Protein AF-A0A918DGF6-F1 (afdb_monomer)

Radius of gyration: 23.96 Å; Cα contacts (8 Å, |Δi|>4): 129; chains: 1; bounding box: 65×30×69 Å

InterPro domains:
  IPR034768 WhiB-like iron-sulfur binding domain [PF02467] (13-61)
  IPR034768 WhiB-like iron-sulfur binding domain [PS51674] (18-77)

pLDDT: mean 74.13, std 15.24, range [33.62, 94.69]

Structure (mmCIF, N/CA/C/O backbone):
data_AF-A0A918DGF6-F1
#
_entry.id   AF-A0A918DGF6-F1
#
loop_
_atom_site.group_PDB
_atom_site.id
_atom_site.type_symbol
_atom_site.label_atom_id
_atom_site.label_alt_id
_atom_site.label_comp_id
_atom_site.label_asym_id
_atom_site.label_entity_id
_atom_site.label_seq_id
_atom_site.pdbx_PDB_ins_code
_atom_site.Cartn_x
_atom_site.Cartn_y
_atom_site.Cartn_z
_atom_site.occupancy
_atom_site.B_iso_or_equiv
_atom_site.auth_seq_id
_atom_site.auth_comp_id
_atom_site.auth_asym_id
_atom_site.auth_atom_id
_atom_site.pdbx_PDB_model_num
ATOM 1 N N . MET A 1 1 ? 36.263 9.862 12.586 1.00 44.34 1 MET A N 1
ATOM 2 C CA . MET A 1 1 ? 34.908 9.299 12.751 1.00 44.34 1 MET A CA 1
ATOM 3 C C . MET A 1 1 ? 33.945 10.077 11.873 1.00 44.34 1 MET A C 1
ATOM 5 O O . MET A 1 1 ? 33.490 11.134 12.285 1.00 44.34 1 MET A O 1
ATOM 9 N N . THR A 1 2 ? 33.643 9.578 10.677 1.00 34.16 2 THR A N 1
ATOM 10 C CA . THR A 1 2 ? 32.574 10.153 9.850 1.00 34.16 2 THR A CA 1
ATOM 11 C C . THR A 1 2 ? 31.722 8.993 9.370 1.00 34.16 2 THR A C 1
ATOM 13 O O . THR A 1 2 ? 32.190 8.154 8.605 1.00 34.16 2 THR A O 1
ATOM 16 N N . LEU A 1 3 ? 30.507 8.895 9.915 1.00 41.38 3 LEU A N 1
ATOM 17 C CA . LEU A 1 3 ? 29.506 7.918 9.507 1.00 41.38 3 LEU A CA 1
ATOM 18 C C . LEU A 1 3 ? 29.216 8.097 8.010 1.00 41.38 3 LEU A C 1
ATOM 20 O O . LEU A 1 3 ? 28.462 8.988 7.623 1.00 41.38 3 LEU A O 1
ATOM 24 N N . LEU A 1 4 ? 29.772 7.222 7.173 1.00 35.53 4 LEU A N 1
ATOM 25 C CA . LEU A 1 4 ? 29.217 6.944 5.854 1.00 35.53 4 LEU A CA 1
ATOM 26 C C . LEU A 1 4 ? 27.937 6.143 6.077 1.00 35.53 4 LEU A C 1
ATOM 28 O O . LEU A 1 4 ? 27.938 4.919 6.188 1.00 35.53 4 LEU A O 1
ATOM 32 N N . VAL A 1 5 ? 26.844 6.885 6.238 1.00 33.62 5 VAL A N 1
ATOM 33 C CA . VAL A 1 5 ? 25.485 6.356 6.260 1.00 33.62 5 VAL A CA 1
ATOM 34 C C . VAL A 1 5 ? 25.310 5.502 5.009 1.00 33.62 5 VAL A C 1
ATOM 36 O O . VAL A 1 5 ? 25.452 5.993 3.891 1.00 33.62 5 VAL A O 1
ATOM 39 N N . ALA A 1 6 ? 25.036 4.216 5.220 1.00 37.22 6 ALA A N 1
ATOM 40 C CA . ALA A 1 6 ? 24.770 3.227 4.191 1.00 37.22 6 ALA A CA 1
ATOM 41 C C . ALA A 1 6 ? 23.503 3.597 3.402 1.00 37.22 6 ALA A C 1
ATOM 43 O O . ALA A 1 6 ? 22.416 3.070 3.637 1.00 37.22 6 ALA A O 1
ATOM 44 N N . ILE A 1 7 ? 23.633 4.520 2.454 1.00 48.25 7 ILE A N 1
ATOM 45 C CA . ILE A 1 7 ? 22.713 4.626 1.329 1.00 48.25 7 ILE A CA 1
ATOM 46 C C . ILE A 1 7 ? 23.083 3.428 0.458 1.00 48.25 7 ILE A C 1
ATOM 48 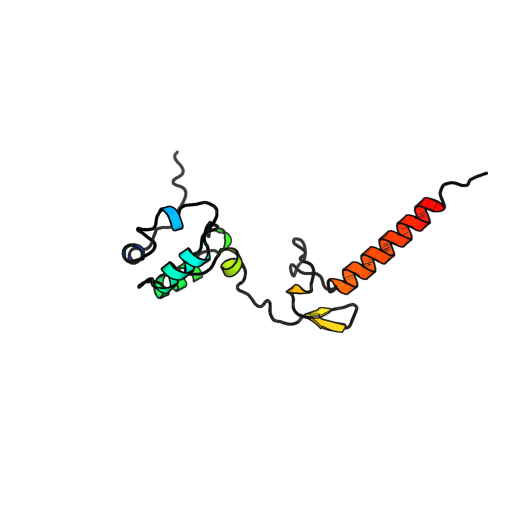O O . ILE A 1 7 ? 24.147 3.418 -0.156 1.00 48.25 7 ILE A O 1
ATOM 52 N N . GLY A 1 8 ? 22.281 2.362 0.540 1.00 55.50 8 GLY A N 1
ATOM 53 C CA . GLY A 1 8 ? 22.571 1.069 -0.079 1.00 55.50 8 GLY A CA 1
ATOM 54 C C . GLY A 1 8 ? 23.102 1.213 -1.503 1.00 55.50 8 GLY A C 1
ATOM 55 O O . GLY A 1 8 ? 22.597 2.021 -2.282 1.00 55.50 8 GLY A O 1
ATOM 56 N N . THR A 1 9 ? 24.141 0.442 -1.818 1.00 63.59 9 THR A N 1
ATOM 57 C CA . THR A 1 9 ? 24.857 0.499 -3.093 1.00 63.59 9 THR A CA 1
ATOM 58 C C . THR A 1 9 ? 23.869 0.456 -4.250 1.00 63.59 9 THR A C 1
ATOM 60 O O . THR A 1 9 ? 23.141 -0.528 -4.416 1.00 63.59 9 THR A O 1
ATOM 63 N N . VAL A 1 10 ? 23.818 1.537 -5.027 1.00 69.25 10 VAL A N 1
ATOM 64 C CA . VAL A 1 10 ? 23.010 1.596 -6.243 1.00 69.25 10 VAL A CA 1
ATOM 65 C C . VAL A 1 10 ? 23.556 0.532 -7.203 1.00 69.25 10 VAL A C 1
ATOM 67 O O . VAL A 1 10 ? 24.740 0.585 -7.542 1.00 69.25 10 VAL A O 1
ATOM 70 N N . PRO A 1 11 ? 22.753 -0.461 -7.618 1.00 77.88 11 PRO A N 1
ATOM 71 C CA . PRO A 1 11 ? 23.250 -1.522 -8.484 1.00 77.88 11 PRO A CA 1
ATOM 72 C C . PRO A 1 11 ? 23.721 -0.985 -9.840 1.00 77.88 11 PRO A C 1
ATOM 74 O O . PRO A 1 11 ? 23.163 -0.015 -10.350 1.00 77.88 11 PRO A O 1
ATOM 77 N N . ALA A 1 12 ? 24.690 -1.652 -10.475 1.00 82.25 12 ALA A N 1
ATOM 78 C CA . ALA A 1 12 ? 25.252 -1.206 -11.757 1.00 82.25 12 ALA A CA 1
ATOM 79 C C . ALA A 1 12 ? 24.192 -1.028 -12.866 1.00 82.25 12 ALA A C 1
ATOM 81 O O . ALA A 1 12 ? 24.284 -0.089 -13.651 1.00 82.25 12 ALA A O 1
ATOM 82 N N . TRP A 1 13 ? 23.145 -1.866 -12.876 1.00 84.75 13 TRP A N 1
ATOM 83 C CA . TRP A 1 13 ? 22.030 -1.786 -13.834 1.00 84.75 13 TRP A CA 1
ATOM 84 C C . TRP A 1 13 ? 21.171 -0.523 -13.684 1.00 84.75 13 TRP A C 1
ATOM 86 O O . TRP A 1 13 ? 20.376 -0.212 -14.566 1.00 84.75 13 TRP A O 1
ATOM 96 N N . HIS A 1 14 ? 21.292 0.208 -12.574 1.00 82.50 14 HIS A N 1
ATOM 97 C CA . HIS A 1 14 ? 20.516 1.423 -12.334 1.00 82.50 14 HIS A CA 1
ATOM 98 C C . HIS A 1 14 ? 20.940 2.584 -13.250 1.00 82.50 14 HIS A C 1
ATOM 100 O O . HIS A 1 14 ? 20.197 3.551 -13.382 1.00 82.50 14 HIS A O 1
ATOM 106 N N . ARG A 1 15 ? 22.111 2.508 -13.899 1.00 81.25 15 ARG A N 1
ATOM 107 C CA . ARG A 1 15 ? 22.538 3.511 -14.892 1.00 81.25 15 ARG A CA 1
ATOM 108 C C . ARG A 1 15 ? 21.612 3.555 -16.110 1.00 81.25 15 ARG A C 1
ATOM 110 O O . ARG A 1 15 ? 21.416 4.621 -16.669 1.00 81.25 15 ARG A O 1
ATOM 117 N N . ASP A 1 16 ? 20.981 2.430 -16.440 1.00 84.31 16 ASP A N 1
ATOM 118 C CA . ASP A 1 16 ? 20.040 2.313 -17.560 1.00 84.31 16 ASP A CA 1
ATOM 119 C C . ASP A 1 16 ? 18.590 2.632 -17.138 1.00 84.31 16 ASP A C 1
ATOM 121 O O . ASP A 1 16 ? 17.629 2.365 -17.865 1.00 84.31 16 ASP A O 1
ATOM 125 N N . ALA A 1 17 ? 18.387 3.143 -15.919 1.00 85.31 17 ALA A N 1
ATOM 126 C CA . ALA A 1 17 ? 17.064 3.460 -15.407 1.00 85.31 17 ALA A CA 1
ATOM 12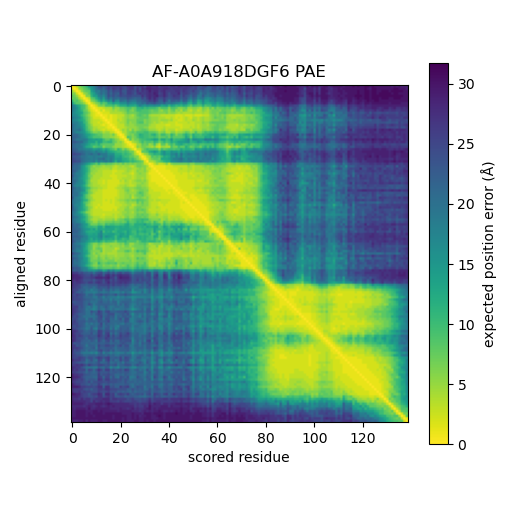7 C C . ALA A 1 17 ? 16.585 4.824 -15.908 1.00 85.31 17 ALA A C 1
ATOM 129 O O . ALA A 1 17 ? 17.177 5.854 -15.603 1.00 85.31 17 ALA A O 1
ATOM 130 N N . ALA A 1 18 ? 15.415 4.843 -16.553 1.00 84.44 18 ALA A N 1
ATOM 131 C CA . ALA A 1 18 ? 14.777 6.065 -17.054 1.00 84.44 18 ALA A CA 1
ATOM 132 C C . ALA A 1 18 ? 14.474 7.114 -15.961 1.00 84.44 18 ALA A C 1
ATOM 134 O O . ALA A 1 18 ? 14.216 8.274 -16.260 1.00 84.44 18 ALA A O 1
ATOM 135 N N . CYS A 1 19 ? 14.480 6.722 -14.682 1.00 79.25 19 CYS A N 1
ATOM 136 C CA . CYS A 1 19 ? 14.301 7.640 -13.559 1.00 79.25 19 CYS A CA 1
ATOM 137 C C . CYS A 1 19 ? 15.586 8.377 -13.141 1.00 79.25 19 CYS A C 1
ATOM 139 O O . CYS A 1 19 ? 15.481 9.321 -12.361 1.00 79.25 19 CYS A O 1
ATOM 141 N N . GLY A 1 20 ? 16.766 7.961 -13.622 1.00 73.94 20 GLY A N 1
ATOM 142 C CA . GLY A 1 20 ? 18.064 8.530 -13.238 1.00 73.94 20 GLY A CA 1
ATOM 143 C C . GLY A 1 20 ? 18.204 10.016 -13.577 1.00 73.94 20 GLY A C 1
ATOM 144 O O . GLY A 1 20 ? 18.648 10.791 -12.734 1.00 73.94 20 GLY A O 1
ATOM 145 N N . ASP A 1 21 ? 17.720 10.424 -14.752 1.00 68.81 21 ASP A N 1
ATOM 146 C CA . ASP A 1 21 ? 17.825 11.810 -15.238 1.00 68.81 21 ASP A CA 1
ATOM 147 C C . ASP A 1 21 ? 16.666 12.707 -14.770 1.00 68.81 21 ASP A C 1
ATOM 149 O O . ASP A 1 21 ? 16.702 13.934 -14.874 1.00 68.81 21 ASP A O 1
ATOM 153 N N . LEU A 1 22 ? 15.620 12.113 -14.187 1.00 68.44 22 LEU A N 1
ATOM 154 C CA . LEU A 1 22 ? 14.381 12.799 -13.809 1.00 68.44 22 LEU A CA 1
ATOM 155 C C . LEU A 1 22 ? 14.418 13.315 -12.366 1.00 68.44 22 LEU A C 1
ATOM 157 O O . LEU A 1 22 ? 13.434 13.225 -11.624 1.00 68.44 22 LEU A O 1
ATOM 161 N N . GLY A 1 23 ? 15.555 13.903 -11.979 1.00 63.44 23 GLY A N 1
ATOM 162 C CA . GLY A 1 23 ? 15.887 14.2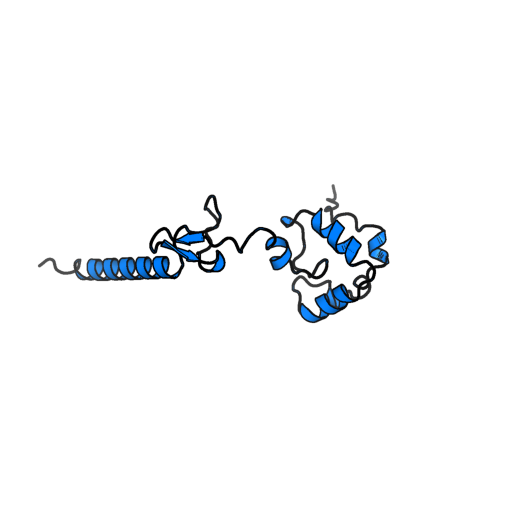85 -10.604 1.00 63.44 23 GLY A CA 1
ATOM 163 C C . GLY A 1 23 ? 14.768 15.026 -9.863 1.00 63.44 23 GLY A C 1
ATOM 164 O O . GLY A 1 23 ? 14.450 14.682 -8.733 1.00 63.44 23 GLY A O 1
ATOM 165 N N . LYS A 1 24 ? 14.068 15.979 -10.489 1.00 61.59 24 LYS A N 1
ATOM 166 C CA . LYS A 1 24 ? 12.978 16.721 -9.816 1.00 61.59 24 LYS A CA 1
ATOM 167 C C . LYS A 1 24 ? 11.741 15.865 -9.502 1.00 61.59 24 LYS A C 1
ATOM 169 O O . LYS A 1 24 ? 11.062 16.148 -8.516 1.00 61.59 24 LYS A O 1
ATOM 174 N N . LEU A 1 25 ? 11.460 14.834 -10.304 1.00 66.81 25 LEU A N 1
ATOM 175 C CA . LEU A 1 25 ? 10.314 13.938 -10.119 1.00 66.81 25 LEU A CA 1
ATOM 176 C C . LEU A 1 25 ? 10.575 12.880 -9.045 1.00 66.81 25 LEU A C 1
ATOM 178 O O . LEU A 1 25 ? 9.628 12.478 -8.380 1.00 66.81 25 LEU A O 1
ATOM 182 N N . PHE A 1 26 ? 11.827 12.464 -8.830 1.00 69.44 26 PHE A N 1
ATOM 183 C CA . PHE A 1 26 ? 12.179 11.393 -7.885 1.00 69.44 26 PHE A CA 1
ATOM 184 C C . PHE A 1 26 ? 13.036 11.843 -6.679 1.00 69.44 26 PHE A C 1
ATOM 186 O O . PHE A 1 26 ? 13.320 11.013 -5.826 1.00 69.44 26 PHE A O 1
ATOM 193 N N . ALA A 1 27 ? 13.424 13.122 -6.537 1.00 59.53 27 ALA A N 1
ATOM 194 C CA . ALA A 1 27 ? 14.320 13.589 -5.456 1.00 59.53 27 ALA A CA 1
ATOM 195 C C . ALA A 1 27 ? 13.650 14.300 -4.258 1.00 59.53 27 ALA A C 1
ATOM 197 O O . ALA A 1 27 ? 14.355 14.815 -3.388 1.00 59.53 27 ALA A O 1
ATOM 198 N N . ARG A 1 28 ? 12.313 14.374 -4.163 1.00 56.00 28 ARG A N 1
ATOM 199 C CA . ARG A 1 28 ? 11.632 15.048 -3.032 1.00 56.00 28 ARG A CA 1
ATOM 200 C C . ARG A 1 28 ? 11.103 14.068 -1.983 1.00 56.00 28 ARG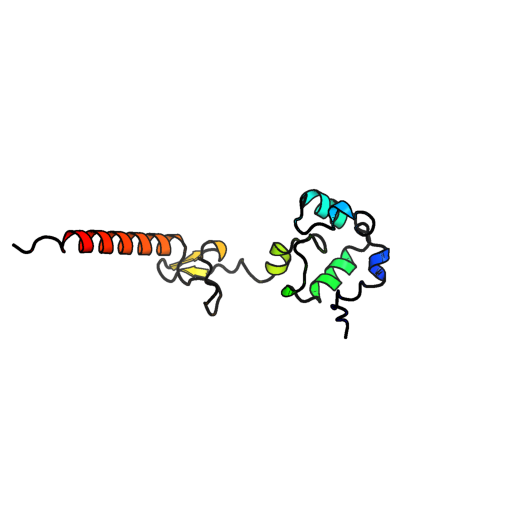 A C 1
ATOM 202 O O . ARG A 1 28 ? 10.582 13.014 -2.312 1.00 56.00 28 ARG A O 1
ATOM 209 N N . LYS A 1 29 ? 11.144 14.476 -0.705 1.00 51.19 29 LYS A N 1
ATOM 210 C CA . LYS A 1 29 ? 10.568 13.753 0.454 1.00 51.19 29 LYS A CA 1
ATOM 211 C C . LYS A 1 29 ? 9.051 13.482 0.361 1.00 51.19 29 LYS A C 1
ATOM 213 O O . LYS A 1 29 ? 8.534 12.753 1.195 1.00 51.19 29 LYS A O 1
ATOM 218 N N . ALA A 1 30 ? 8.351 14.052 -0.622 1.00 52.94 30 ALA A N 1
ATOM 219 C CA . ALA A 1 30 ? 6.948 13.779 -0.915 1.00 52.94 30 ALA A CA 1
ATOM 220 C C . ALA A 1 30 ? 6.772 13.576 -2.433 1.00 52.94 30 ALA A C 1
ATOM 222 O O . ALA A 1 30 ? 7.289 14.390 -3.209 1.00 52.94 30 ALA A O 1
ATOM 223 N N . PRO A 1 31 ? 6.069 12.520 -2.882 1.00 59.25 31 PRO A N 1
ATOM 224 C CA . PRO A 1 31 ? 5.750 12.346 -4.289 1.00 59.25 31 PRO A CA 1
ATOM 225 C C . PRO A 1 31 ? 4.672 13.364 -4.677 1.00 59.25 31 PRO A C 1
ATOM 227 O O . PRO A 1 31 ? 3.492 13.169 -4.406 1.00 59.25 31 PRO A O 1
ATOM 230 N N . ASN A 1 32 ? 5.086 14.478 -5.284 1.00 60.28 32 ASN A N 1
ATOM 231 C CA . ASN A 1 32 ? 4.163 15.530 -5.724 1.00 60.28 32 ASN A CA 1
ATOM 232 C C . ASN A 1 32 ? 3.268 15.077 -6.893 1.00 60.28 32 ASN A C 1
ATOM 234 O O . ASN A 1 32 ? 2.205 15.652 -7.091 1.00 60.28 32 ASN A O 1
ATOM 238 N N . ASP A 1 33 ? 3.690 14.054 -7.644 1.00 75.25 33 ASP A N 1
ATOM 239 C CA . ASP A 1 33 ? 2.945 13.502 -8.777 1.00 75.25 33 ASP A CA 1
ATOM 240 C C . ASP A 1 33 ? 3.201 11.988 -8.909 1.00 75.25 33 ASP A C 1
ATOM 242 O O . ASP A 1 33 ? 4.062 11.515 -9.659 1.00 75.25 33 ASP A O 1
ATOM 246 N N . VAL A 1 34 ? 2.472 11.213 -8.097 1.00 76.06 34 VAL A N 1
ATOM 247 C CA . VAL A 1 34 ? 2.540 9.740 -8.084 1.00 76.06 34 VAL A CA 1
ATOM 248 C C . VAL A 1 34 ? 2.203 9.162 -9.462 1.00 76.06 34 VAL A C 1
ATOM 250 O O . VAL A 1 34 ? 2.765 8.139 -9.855 1.00 76.06 34 VAL A O 1
ATOM 253 N N . GLU A 1 35 ? 1.306 9.801 -10.213 1.00 79.44 35 GLU A N 1
ATOM 254 C CA . GLU A 1 35 ? 0.895 9.329 -11.532 1.00 79.44 35 GLU A CA 1
ATOM 255 C C . GLU A 1 35 ? 2.020 9.502 -12.561 1.00 79.44 35 GLU A C 1
ATOM 257 O O . GLU A 1 35 ? 2.365 8.541 -13.257 1.00 79.44 35 GLU A O 1
ATOM 262 N N . ALA A 1 36 ? 2.661 10.674 -12.614 1.00 80.94 36 ALA A N 1
ATOM 263 C CA . ALA A 1 36 ? 3.814 10.907 -13.484 1.00 80.94 36 ALA A CA 1
ATOM 264 C C . ALA A 1 36 ? 4.978 9.957 -13.162 1.00 80.94 36 ALA A C 1
ATOM 266 O O . ALA A 1 36 ? 5.562 9.353 -14.065 1.00 80.94 36 ALA A O 1
ATOM 267 N N . GLN A 1 37 ? 5.271 9.736 -11.877 1.00 82.81 37 GLN A N 1
ATOM 268 C CA . GLN A 1 37 ? 6.294 8.773 -11.452 1.00 82.81 37 GLN A CA 1
ATOM 269 C C . GLN A 1 37 ? 5.966 7.340 -11.907 1.00 82.81 37 GLN A C 1
ATOM 271 O O . GLN A 1 37 ? 6.854 6.599 -12.345 1.00 82.81 37 GLN A O 1
ATOM 276 N N . ARG A 1 38 ? 4.688 6.938 -11.848 1.00 83.81 38 ARG A N 1
ATOM 277 C CA . ARG A 1 38 ? 4.235 5.627 -12.340 1.00 83.81 38 ARG A CA 1
ATOM 278 C C . ARG A 1 38 ? 4.362 5.499 -13.852 1.00 83.81 38 ARG A C 1
ATOM 280 O O . ARG A 1 38 ? 4.781 4.433 -14.299 1.00 83.81 38 ARG A O 1
ATOM 287 N N . LYS A 1 39 ? 4.055 6.550 -14.622 1.00 85.75 39 LYS A N 1
ATOM 288 C CA . LYS A 1 39 ? 4.231 6.568 -16.088 1.00 85.75 39 LYS A CA 1
ATOM 289 C C . LYS A 1 39 ? 5.694 6.344 -16.472 1.00 85.75 39 LYS A C 1
ATOM 291 O O . LYS A 1 39 ? 5.982 5.457 -17.270 1.00 85.75 39 LYS A O 1
ATOM 296 N N . VAL A 1 40 ? 6.622 7.039 -15.813 1.00 87.12 40 VAL A N 1
ATOM 297 C CA . VAL A 1 40 ? 8.070 6.832 -16.002 1.00 87.12 40 VAL A CA 1
ATOM 298 C C . VAL A 1 40 ? 8.468 5.396 -15.663 1.00 87.12 40 VAL A C 1
ATOM 300 O O . VAL A 1 40 ? 9.137 4.723 -16.443 1.00 87.12 40 VAL A O 1
ATOM 303 N N . CYS A 1 41 ? 8.023 4.890 -14.510 1.00 85.56 41 CYS A N 1
ATOM 304 C CA . CYS A 1 41 ? 8.299 3.515 -14.106 1.00 85.56 41 CYS A CA 1
ATOM 305 C C . CYS A 1 41 ? 7.724 2.490 -15.093 1.00 85.56 41 CYS A C 1
ATOM 307 O O . CYS A 1 41 ? 8.319 1.430 -15.261 1.00 85.56 41 CYS A O 1
ATOM 309 N N . ALA A 1 42 ? 6.580 2.773 -15.724 1.00 84.56 42 ALA A N 1
ATOM 310 C CA . ALA A 1 42 ? 5.957 1.892 -16.705 1.00 84.56 42 ALA A CA 1
ATOM 311 C C . ALA A 1 42 ? 6.755 1.793 -18.009 1.00 84.56 42 ALA A C 1
ATOM 313 O O . ALA A 1 42 ? 6.837 0.698 -18.557 1.00 84.56 42 ALA A O 1
ATOM 314 N N . ALA A 1 43 ? 7.380 2.892 -18.436 1.00 87.06 43 ALA A N 1
ATOM 315 C CA . ALA A 1 43 ? 8.222 2.960 -19.630 1.00 87.06 43 ALA A CA 1
ATOM 316 C C . ALA A 1 43 ? 9.701 2.592 -19.379 1.00 87.06 43 ALA A C 1
ATOM 318 O O . ALA A 1 43 ? 10.500 2.577 -20.310 1.00 87.06 43 ALA A O 1
ATOM 319 N N . CYS A 1 44 ? 10.096 2.311 -18.132 1.00 87.69 44 CYS A N 1
ATOM 320 C CA . CYS A 1 44 ? 11.498 2.094 -17.780 1.00 87.69 44 CYS A CA 1
ATOM 321 C C . CYS A 1 44 ? 12.021 0.730 -18.290 1.00 87.69 44 CYS A C 1
ATOM 323 O O . CYS A 1 44 ? 11.475 -0.309 -17.897 1.00 87.69 44 CYS A O 1
ATOM 325 N N . PRO A 1 45 ? 13.116 0.688 -19.076 1.00 89.12 45 PRO A N 1
ATOM 326 C CA . PRO A 1 45 ? 13.629 -0.550 -19.679 1.00 89.12 45 PRO A CA 1
ATOM 327 C C . PRO A 1 45 ? 14.130 -1.560 -18.636 1.00 89.12 45 PRO A C 1
ATOM 329 O O . PRO A 1 45 ? 14.038 -2.770 -18.827 1.00 89.12 45 PRO A O 1
ATOM 332 N N . VAL A 1 46 ? 14.588 -1.081 -17.476 1.00 90.38 46 VAL A N 1
ATOM 333 C CA . VAL A 1 46 ? 15.069 -1.923 -16.368 1.00 90.38 46 VAL A CA 1
ATOM 334 C C . VAL A 1 46 ? 14.022 -2.159 -15.274 1.00 90.38 46 VAL A C 1
ATOM 336 O O . VAL A 1 46 ? 14.361 -2.613 -14.179 1.00 90.38 46 VAL A O 1
ATOM 339 N N . ARG A 1 47 ? 12.729 -1.906 -15.541 1.00 84.88 47 ARG A N 1
ATOM 340 C CA . ARG A 1 47 ? 11.644 -2.052 -14.547 1.00 84.88 47 ARG A CA 1
ATOM 341 C C . ARG A 1 47 ? 11.616 -3.435 -13.888 1.00 84.88 47 ARG A C 1
ATOM 343 O O . ARG A 1 47 ? 11.372 -3.526 -12.687 1.00 84.88 47 ARG A O 1
ATOM 350 N N . GLY A 1 48 ? 11.877 -4.502 -14.644 1.00 84.62 48 GLY A N 1
ATOM 351 C CA . GLY A 1 48 ? 11.922 -5.872 -14.116 1.00 84.62 48 GLY A CA 1
ATOM 352 C C . GLY A 1 48 ? 13.024 -6.072 -13.070 1.00 84.62 48 GLY A C 1
ATOM 353 O O . GLY A 1 48 ? 12.754 -6.566 -11.977 1.00 84.62 48 GLY A O 1
ATOM 354 N N . ARG A 1 49 ? 14.243 -5.599 -13.362 1.00 85.25 49 ARG A N 1
ATOM 355 C CA . ARG A 1 49 ? 15.387 -5.647 -12.433 1.00 85.25 49 ARG A CA 1
ATOM 356 C C . ARG A 1 49 ? 15.147 -4.773 -11.205 1.00 85.25 49 ARG A C 1
ATOM 358 O O . ARG A 1 49 ? 15.401 -5.205 -10.087 1.00 85.25 49 ARG A O 1
ATOM 365 N N . CYS A 1 50 ? 14.558 -3.595 -11.410 1.00 83.94 50 CYS A N 1
ATOM 366 C CA . CYS A 1 50 ? 14.164 -2.693 -10.332 1.00 83.94 50 CYS A CA 1
ATOM 367 C C . CYS A 1 50 ? 13.139 -3.330 -9.380 1.00 83.94 50 CYS A C 1
ATOM 369 O O . CYS A 1 50 ? 13.278 -3.211 -8.166 1.00 83.94 50 CYS A O 1
ATOM 371 N N . ARG A 1 51 ? 12.143 -4.061 -9.902 1.00 83.31 51 ARG A N 1
ATOM 372 C CA . ARG A 1 51 ? 11.187 -4.820 -9.075 1.00 83.31 51 ARG A CA 1
ATOM 373 C C . ARG A 1 51 ? 11.860 -5.930 -8.275 1.00 83.31 51 ARG A C 1
ATOM 375 O O . ARG A 1 51 ? 11.553 -6.073 -7.096 1.00 83.31 51 ARG A O 1
ATOM 382 N N . ALA A 1 52 ? 12.757 -6.691 -8.900 1.00 82.12 52 ALA A N 1
ATOM 383 C CA . ALA A 1 52 ? 13.474 -7.776 -8.235 1.00 82.12 52 ALA A CA 1
ATOM 384 C C . ALA A 1 52 ? 14.358 -7.256 -7.089 1.00 82.12 52 ALA A C 1
ATOM 386 O O . ALA A 1 52 ? 14.305 -7.784 -5.985 1.00 82.12 52 ALA A O 1
ATOM 387 N N . ASP A 1 53 ? 15.100 -6.173 -7.318 1.00 81.38 53 ASP A N 1
ATOM 388 C CA . ASP A 1 53 ? 15.935 -5.530 -6.297 1.00 81.38 53 ASP A CA 1
ATOM 389 C C . ASP A 1 53 ? 15.106 -4.876 -5.178 1.00 81.38 53 ASP A C 1
ATOM 391 O O . ASP A 1 53 ? 15.424 -4.995 -3.997 1.00 81.38 53 ASP A O 1
ATOM 395 N N . ALA A 1 54 ? 13.985 -4.233 -5.516 1.00 78.44 54 ALA A N 1
ATOM 396 C CA . ALA A 1 54 ? 13.078 -3.680 -4.511 1.00 78.44 54 ALA A CA 1
ATOM 397 C C . ALA A 1 54 ? 12.445 -4.771 -3.627 1.00 78.44 54 ALA A C 1
ATOM 399 O O . ALA A 1 54 ? 12.136 -4.505 -2.467 1.00 78.44 54 ALA A O 1
ATOM 400 N N . ALA A 1 55 ? 12.269 -5.989 -4.150 1.00 75.19 55 ALA A N 1
ATOM 401 C CA . ALA A 1 55 ? 11.718 -7.115 -3.402 1.00 75.19 55 ALA A CA 1
ATOM 402 C C . ALA A 1 55 ? 12.699 -7.707 -2.373 1.00 75.19 55 ALA A C 1
ATOM 404 O O . ALA A 1 55 ? 12.249 -8.282 -1.382 1.00 75.19 55 ALA A O 1
ATOM 405 N N . THR A 1 56 ? 14.014 -7.567 -2.579 1.00 75.00 56 THR A N 1
ATOM 406 C CA . THR A 1 56 ? 15.045 -8.077 -1.653 1.00 75.00 56 THR A CA 1
ATOM 407 C C . THR A 1 56 ? 15.414 -7.072 -0.564 1.00 75.00 56 THR A C 1
ATOM 409 O O . THR A 1 56 ? 15.899 -7.455 0.503 1.00 75.00 56 THR A O 1
ATOM 412 N N . LYS A 1 57 ? 15.171 -5.779 -0.801 1.00 73.62 57 LYS A N 1
ATOM 413 C CA . LYS A 1 57 ? 15.453 -4.708 0.159 1.00 73.62 57 LYS A CA 1
ATOM 414 C C . LYS A 1 57 ? 14.446 -4.695 1.302 1.00 73.62 57 LYS A C 1
ATOM 416 O O . LYS A 1 57 ? 13.256 -4.968 1.133 1.00 73.62 57 LYS A O 1
ATOM 421 N N . ARG A 1 58 ? 14.917 -4.335 2.500 1.00 65.44 58 ARG A N 1
ATOM 422 C CA . ARG A 1 58 ? 14.021 -4.248 3.650 1.00 65.44 58 ARG A CA 1
ATOM 423 C C . ARG A 1 58 ? 13.059 -3.061 3.504 1.00 65.44 58 ARG A C 1
ATOM 425 O O . ARG A 1 58 ? 13.463 -1.932 3.228 1.00 65.44 58 ARG A O 1
ATOM 432 N N . LYS A 1 59 ? 11.768 -3.331 3.715 1.00 64.38 59 LYS A N 1
ATOM 433 C CA . LYS A 1 59 ? 10.649 -2.388 3.515 1.00 64.38 59 LYS A CA 1
ATOM 434 C C . LYS A 1 59 ? 10.672 -1.175 4.457 1.00 64.38 59 LYS 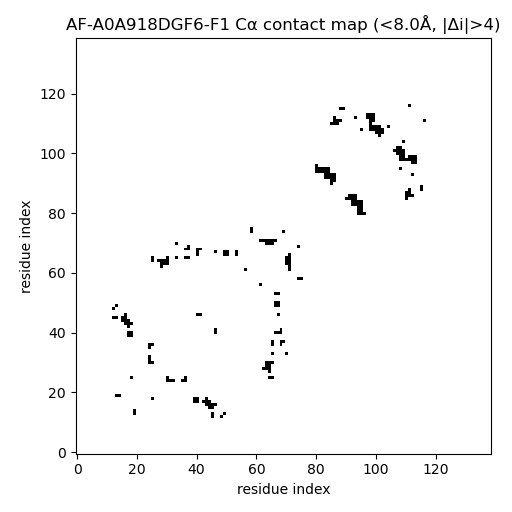A C 1
ATOM 436 O O . LYS A 1 59 ? 10.065 -0.152 4.154 1.00 64.38 59 LYS A O 1
ATOM 441 N N . ASP A 1 60 ? 11.371 -1.281 5.587 1.00 60.75 60 ASP A N 1
ATOM 442 C CA . ASP A 1 60 ? 11.621 -0.206 6.555 1.00 60.75 60 ASP A CA 1
ATOM 443 C C . ASP A 1 60 ? 12.602 0.858 6.034 1.00 60.75 60 ASP A C 1
ATOM 445 O O . ASP A 1 60 ? 12.516 2.008 6.463 1.00 60.75 60 ASP A O 1
ATOM 449 N N . GLN A 1 61 ? 13.480 0.498 5.091 1.00 59.69 61 GLN A N 1
ATOM 450 C CA . GLN A 1 61 ? 14.529 1.369 4.541 1.00 59.69 61 GLN A CA 1
ATOM 451 C C . GLN A 1 61 ? 14.160 2.031 3.203 1.00 59.69 61 GLN A C 1
ATOM 453 O O . GLN A 1 61 ? 14.935 2.832 2.681 1.00 59.69 61 GLN A O 1
ATOM 458 N N . LEU A 1 62 ? 12.994 1.717 2.631 1.00 60.47 62 LEU A N 1
ATOM 459 C CA . LEU A 1 62 ? 12.543 2.327 1.380 1.00 60.47 62 LEU A CA 1
ATOM 460 C C . LEU A 1 62 ? 12.069 3.777 1.622 1.00 60.47 62 LEU A C 1
ATOM 462 O O . LEU A 1 62 ? 11.261 4.008 2.530 1.00 60.47 62 LEU A O 1
ATOM 466 N N . PRO A 1 63 ? 12.550 4.756 0.829 1.00 59.50 63 PRO A N 1
ATOM 467 C CA . PRO A 1 63 ? 12.109 6.146 0.935 1.00 59.50 63 PRO A CA 1
ATOM 468 C C . PRO A 1 63 ? 10.622 6.288 0.569 1.00 59.50 63 PRO A C 1
ATOM 470 O O . PRO A 1 63 ? 10.056 5.426 -0.100 1.00 59.50 63 PRO A O 1
ATOM 473 N N . ASP A 1 64 ? 9.987 7.404 0.948 1.00 57.28 64 ASP A N 1
ATOM 474 C CA . ASP A 1 64 ? 8.570 7.721 0.651 1.00 57.28 64 ASP A CA 1
ATOM 475 C C . ASP A 1 64 ? 8.269 7.967 -0.852 1.00 57.28 64 ASP A C 1
ATOM 477 O O . ASP A 1 64 ? 7.235 8.522 -1.217 1.00 57.28 64 ASP A O 1
ATOM 481 N N . LEU A 1 65 ? 9.167 7.544 -1.742 1.00 65.50 65 LEU A N 1
ATOM 482 C CA . LEU A 1 65 ? 9.116 7.714 -3.192 1.00 65.50 65 LEU A CA 1
ATOM 483 C C . LEU A 1 65 ? 8.503 6.488 -3.888 1.00 65.50 65 LEU A C 1
ATOM 485 O O . LEU A 1 65 ? 8.443 5.393 -3.325 1.00 65.50 65 LEU A O 1
ATOM 489 N N . VAL A 1 66 ? 8.068 6.657 -5.142 1.00 71.06 66 VAL A N 1
ATOM 490 C CA . VAL A 1 66 ? 7.664 5.534 -6.000 1.00 71.06 66 VAL A CA 1
ATOM 491 C C . VAL A 1 66 ? 8.912 4.780 -6.463 1.00 71.06 66 VAL A C 1
ATOM 493 O O . VAL A 1 66 ? 9.698 5.289 -7.257 1.00 71.06 66 VAL A O 1
ATOM 496 N N . VAL A 1 67 ? 9.074 3.545 -5.993 1.00 75.19 67 VAL A N 1
ATOM 497 C CA . VAL A 1 67 ? 10.158 2.631 -6.378 1.00 75.19 67 VAL A CA 1
ATOM 498 C C . VAL A 1 67 ? 9.548 1.420 -7.065 1.00 75.19 67 VAL A C 1
ATOM 500 O O . VAL A 1 67 ? 8.576 0.844 -6.577 1.00 75.19 67 VAL A O 1
ATOM 503 N N . ALA A 1 68 ? 10.097 1.030 -8.217 1.00 75.44 68 ALA A N 1
ATOM 504 C CA . ALA A 1 68 ? 9.587 -0.082 -9.022 1.00 75.44 68 ALA A CA 1
ATOM 505 C C . ALA A 1 68 ? 8.099 0.060 -9.445 1.00 75.44 68 ALA A C 1
ATOM 507 O O . ALA A 1 68 ? 7.418 -0.922 -9.764 1.00 75.44 68 ALA A O 1
ATOM 508 N N . GLY A 1 69 ? 7.595 1.300 -9.483 1.00 78.56 69 GLY A N 1
ATOM 509 C CA . GLY A 1 69 ? 6.201 1.634 -9.790 1.00 78.56 69 GLY A CA 1
ATOM 510 C C . GLY A 1 69 ? 5.229 1.503 -8.613 1.00 78.56 69 GLY A C 1
ATOM 511 O O . GLY A 1 69 ? 4.021 1.562 -8.840 1.00 78.56 69 GLY A O 1
ATOM 512 N N . LEU A 1 70 ? 5.737 1.326 -7.392 1.00 76.12 70 LEU A N 1
ATOM 513 C CA . LEU A 1 70 ? 4.959 1.234 -6.160 1.00 76.12 70 LEU A CA 1
ATOM 514 C C . LEU A 1 70 ? 5.418 2.314 -5.175 1.00 76.12 70 LEU A C 1
ATOM 516 O O . LEU A 1 70 ? 6.609 2.535 -4.973 1.00 76.12 70 LEU A O 1
ATOM 520 N N . THR A 1 71 ? 4.461 2.983 -4.553 1.00 78.00 71 THR A N 1
ATOM 521 C CA . THR A 1 71 ? 4.666 3.870 -3.407 1.00 78.00 71 THR A CA 1
ATOM 522 C C . THR A 1 71 ? 5.085 3.061 -2.180 1.00 78.00 71 THR A C 1
ATOM 524 O O . THR A 1 71 ? 4.846 1.852 -2.090 1.00 78.00 71 THR A O 1
ATOM 527 N N . ARG A 1 72 ? 5.635 3.736 -1.168 1.00 72.44 72 ARG A N 1
ATOM 528 C CA . ARG A 1 72 ? 5.916 3.112 0.131 1.00 72.44 72 ARG A CA 1
ATOM 529 C C . ARG A 1 72 ? 4.695 2.406 0.728 1.00 72.44 72 ARG A C 1
ATOM 531 O O . ARG A 1 72 ? 4.833 1.305 1.248 1.00 72.44 72 ARG A O 1
ATOM 538 N N . ALA A 1 73 ? 3.505 3.003 0.632 1.00 67.94 73 ALA A N 1
ATOM 539 C CA . ALA A 1 73 ? 2.271 2.399 1.134 1.00 67.94 73 ALA A CA 1
ATOM 540 C C . ALA A 1 73 ? 1.953 1.058 0.447 1.00 67.94 73 ALA A C 1
ATOM 542 O O . ALA A 1 73 ? 1.506 0.125 1.107 1.00 67.94 73 ALA A O 1
ATOM 543 N N . GLU A 1 74 ? 2.234 0.939 -0.850 1.00 72.12 74 GLU A N 1
ATOM 544 C CA . GLU A 1 74 ? 2.031 -0.297 -1.612 1.00 72.12 74 GLU A CA 1
ATOM 545 C C . GLU A 1 74 ? 3.106 -1.349 -1.310 1.00 72.12 74 GLU A C 1
ATOM 547 O O . GLU A 1 74 ? 2.780 -2.522 -1.140 1.00 72.12 74 GLU A O 1
ATOM 552 N N . HIS A 1 75 ? 4.370 -0.944 -1.141 1.00 69.50 75 HIS A N 1
ATOM 553 C CA . HIS A 1 75 ? 5.445 -1.846 -0.694 1.00 69.50 75 HIS A CA 1
ATOM 554 C C . HIS A 1 75 ? 5.184 -2.409 0.709 1.00 69.50 75 HIS A C 1
ATOM 556 O O . HIS A 1 75 ? 5.315 -3.617 0.953 1.00 69.50 75 HIS A O 1
ATOM 562 N N . LEU A 1 76 ? 4.751 -1.541 1.628 1.00 65.06 76 LEU A N 1
ATOM 563 C CA . LEU A 1 76 ? 4.289 -1.910 2.969 1.00 65.06 76 LEU A CA 1
ATOM 564 C C . LEU A 1 76 ? 2.967 -2.703 2.936 1.00 65.06 76 LEU A C 1
ATOM 566 O O . LEU A 1 76 ? 2.644 -3.382 3.908 1.00 65.06 76 LEU A O 1
ATOM 570 N N . GLY A 1 77 ? 2.230 -2.641 1.824 1.00 56.50 77 GLY A N 1
ATOM 571 C CA . GLY A 1 77 ? 0.932 -3.280 1.596 1.00 56.50 77 GLY A CA 1
ATOM 572 C C . GLY A 1 77 ? 0.986 -4.695 1.013 1.00 56.50 77 GLY A C 1
ATOM 573 O O . GLY A 1 77 ? -0.059 -5.286 0.759 1.00 56.50 77 GLY A O 1
ATOM 574 N N . GLY A 1 78 ? 2.172 -5.273 0.814 1.00 53.62 78 GLY A N 1
ATOM 575 C CA . GLY A 1 78 ? 2.304 -6.668 0.394 1.00 53.62 78 GLY A CA 1
ATOM 576 C C . GLY A 1 78 ? 2.201 -7.649 1.563 1.00 53.62 78 GLY A C 1
ATOM 577 O O . GLY A 1 78 ? 3.217 -7.922 2.207 1.00 53.62 78 GLY A O 1
ATOM 578 N N . GLY A 1 79 ? 1.006 -8.206 1.780 1.00 44.19 79 GLY A N 1
ATOM 579 C CA . GLY A 1 79 ? 0.807 -9.450 2.529 1.00 44.19 79 GLY A CA 1
ATOM 580 C C . GLY A 1 79 ? -0.645 -9.689 2.957 1.00 44.19 79 GLY A C 1
ATOM 581 O O . GLY A 1 79 ? -0.996 -9.371 4.086 1.00 44.19 79 GLY A O 1
ATOM 582 N N . LEU A 1 80 ? -1.482 -10.266 2.082 1.00 45.59 80 LEU A N 1
ATOM 583 C CA . LEU A 1 80 ? -2.800 -10.845 2.424 1.00 45.59 80 LEU A CA 1
ATOM 584 C C . LEU A 1 80 ? -3.798 -9.903 3.140 1.00 45.59 80 LEU A C 1
ATOM 586 O O . LEU A 1 80 ? -4.315 -10.224 4.211 1.00 45.59 80 LEU A O 1
ATOM 590 N N . VAL A 1 81 ? -4.138 -8.756 2.546 1.00 49.09 81 VAL A N 1
ATOM 591 C CA . VAL A 1 81 ? -5.259 -7.930 3.053 1.00 49.09 81 VAL A CA 1
ATOM 592 C C . VAL A 1 81 ? -6.647 -8.441 2.646 1.00 49.09 81 VAL A C 1
ATOM 594 O O . VAL A 1 81 ? -7.647 -7.943 3.167 1.00 49.09 81 VAL A O 1
ATOM 597 N N . ASP A 1 82 ? -6.719 -9.481 1.817 1.00 54.69 82 ASP A N 1
ATOM 598 C CA . ASP A 1 82 ? -7.986 -9.957 1.253 1.00 54.69 82 ASP A CA 1
ATOM 599 C C . ASP A 1 82 ? -8.560 -11.185 1.947 1.00 54.69 82 ASP A C 1
ATOM 601 O O . ASP A 1 82 ? -9.675 -11.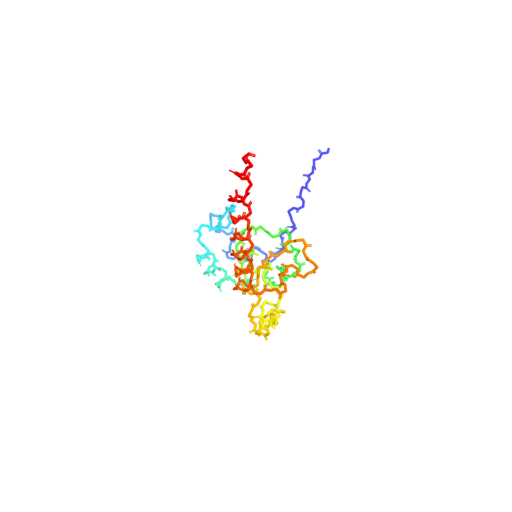577 1.624 1.00 54.69 82 ASP A O 1
ATOM 605 N N . ALA A 1 83 ? -7.859 -11.780 2.921 1.00 65.44 83 ALA A N 1
ATOM 606 C CA . ALA A 1 83 ? -8.455 -12.851 3.709 1.00 65.44 83 ALA A CA 1
ATOM 607 C C . ALA A 1 83 ? -9.601 -12.249 4.540 1.00 65.44 83 ALA A C 1
ATOM 609 O O . ALA A 1 83 ? -9.342 -11.472 5.473 1.00 65.44 83 ALA A O 1
ATOM 610 N N . PRO A 1 84 ? -10.871 -12.552 4.209 1.00 76.12 84 PRO A N 1
ATOM 611 C CA . PRO A 1 84 ? -11.977 -11.984 4.940 1.00 76.12 84 PRO A CA 1
ATOM 612 C C . PRO A 1 84 ? -11.919 -12.540 6.359 1.00 76.12 84 PRO A C 1
ATOM 614 O O . PRO A 1 84 ? -11.878 -13.749 6.585 1.00 76.12 84 PRO A O 1
ATOM 617 N N . ARG A 1 85 ? -11.894 -11.641 7.335 1.00 81.25 85 ARG A N 1
ATOM 618 C CA . ARG A 1 85 ? -11.894 -12.005 8.742 1.00 81.25 85 ARG A CA 1
ATOM 619 C C . ARG A 1 85 ? -13.322 -12.012 9.252 1.00 81.25 85 ARG A C 1
ATOM 621 O O . ARG A 1 85 ? -14.112 -11.117 8.949 1.00 81.25 85 ARG A O 1
ATOM 628 N N . GLU A 1 86 ? -13.655 -13.020 10.042 1.00 91.31 86 GLU A N 1
ATOM 629 C CA . GLU A 1 86 ? -14.942 -13.073 10.717 1.00 91.31 86 GLU A CA 1
ATOM 630 C C . GLU A 1 86 ? -14.946 -12.145 11.933 1.00 91.31 86 GLU A C 1
ATOM 632 O O . GLU A 1 86 ? -14.024 -12.144 12.755 1.00 91.31 86 GLU A O 1
ATOM 637 N N . CYS 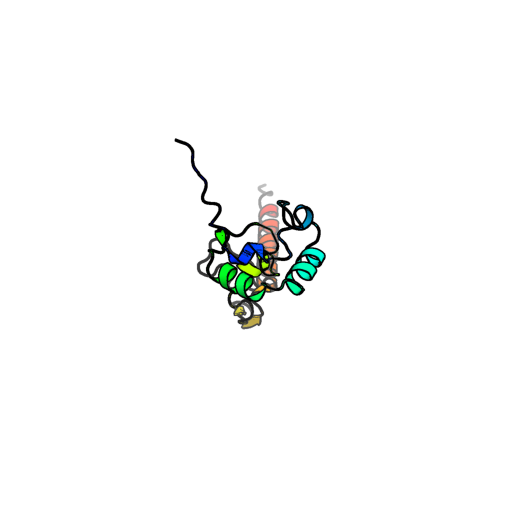A 1 87 ? -15.976 -11.310 12.042 1.00 93.25 87 CYS A N 1
ATOM 638 C CA . CYS A 1 87 ? -16.150 -10.475 13.217 1.00 93.25 87 CYS A CA 1
ATOM 639 C C . CYS A 1 87 ? -16.681 -11.299 14.393 1.00 93.25 87 CYS A C 1
ATOM 641 O O . CYS A 1 87 ? -17.805 -11.784 14.344 1.00 93.25 87 CYS A O 1
ATOM 643 N N . THR A 1 88 ? -15.966 -11.297 15.520 1.00 91.81 88 THR A N 1
ATOM 644 C CA . THR A 1 88 ? -16.358 -12.047 16.732 1.00 91.81 88 THR A CA 1
ATOM 645 C C . THR A 1 88 ? -17.647 -11.559 17.404 1.00 91.81 88 THR A C 1
ATOM 647 O O . THR A 1 88 ? -18.067 -12.132 18.402 1.00 91.81 88 THR A O 1
ATOM 650 N N . LYS A 1 89 ? -18.250 -10.458 16.930 1.00 92.50 89 LYS A N 1
ATOM 651 C CA . LYS A 1 89 ? -19.494 -9.906 17.488 1.00 92.50 89 LYS A CA 1
ATOM 652 C C . LYS A 1 89 ? -20.710 -10.134 16.599 1.00 92.50 89 LYS A C 1
ATOM 654 O O . LYS A 1 89 ? -21.789 -10.342 17.136 1.00 92.50 89 LYS A O 1
ATOM 659 N N . CYS A 1 90 ? -20.555 -10.042 15.279 1.00 93.44 90 CYS A N 1
ATOM 660 C CA . CYS A 1 90 ? -21.667 -10.211 14.341 1.00 93.44 90 CYS A CA 1
ATOM 661 C C . CYS A 1 90 ? -21.558 -11.457 13.455 1.00 93.44 90 CYS A C 1
ATOM 663 O O . CYS A 1 90 ? -22.454 -11.669 12.648 1.00 93.44 90 CYS A O 1
ATOM 665 N N . GLY A 1 91 ? -20.470 -12.230 13.542 1.00 92.75 91 GLY A N 1
ATOM 666 C CA . GLY A 1 91 ? -20.251 -13.455 12.759 1.00 92.75 91 GLY A CA 1
ATOM 667 C C . GLY A 1 91 ? -20.053 -13.235 11.255 1.00 92.75 91 GLY A C 1
ATOM 668 O O . GLY A 1 91 ? -19.901 -14.180 10.493 1.00 92.75 91 GLY A O 1
ATOM 669 N N . LYS A 1 92 ? -20.060 -11.984 10.775 1.00 92.44 92 LYS A N 1
ATOM 670 C CA . LYS A 1 92 ? -19.923 -11.694 9.341 1.00 92.44 92 LYS A CA 1
ATOM 671 C C . LYS A 1 92 ? -18.455 -11.704 8.929 1.00 92.44 92 LYS A C 1
ATOM 673 O O . LYS A 1 92 ? -17.637 -11.001 9.534 1.00 92.44 92 LYS A O 1
ATOM 678 N N . LYS A 1 93 ? -18.151 -12.440 7.859 1.00 91.06 93 LYS A N 1
ATOM 679 C CA . LYS A 1 93 ? -16.877 -12.371 7.135 1.00 91.06 93 LYS A CA 1
ATOM 680 C C . LYS A 1 93 ? -16.788 -11.026 6.414 1.00 91.06 93 LYS A C 1
ATOM 682 O O . LYS A 1 93 ? -17.670 -10.672 5.636 1.00 91.06 93 LYS A O 1
ATOM 687 N N . LYS A 1 94 ? -15.757 -10.244 6.725 1.00 86.69 94 LYS A N 1
ATOM 688 C CA . LYS A 1 94 ? -15.531 -8.896 6.191 1.00 86.69 94 LYS A CA 1
ATOM 689 C C . LYS A 1 94 ? -14.058 -8.722 5.813 1.00 86.69 94 LYS A C 1
ATOM 691 O O . LYS A 1 94 ? -13.203 -9.342 6.445 1.00 86.69 94 LYS A O 1
ATOM 696 N N . PRO A 1 95 ? -13.732 -7.864 4.836 1.00 86.44 95 PRO A N 1
ATOM 697 C CA . PRO A 1 95 ? -12.340 -7.577 4.501 1.00 86.44 95 PRO A CA 1
ATOM 698 C C . PRO A 1 95 ? -11.606 -6.952 5.695 1.00 86.44 95 PRO A C 1
ATOM 700 O O . PRO A 1 95 ? -12.210 -6.261 6.517 1.00 86.44 95 PRO A O 1
ATOM 703 N N . LEU A 1 96 ? -10.286 -7.143 5.796 1.00 82.56 96 LEU A N 1
ATOM 704 C CA . LEU A 1 96 ? -9.473 -6.607 6.903 1.00 82.56 96 LEU A CA 1
ATOM 705 C C . LEU A 1 96 ? -9.505 -5.066 6.997 1.00 82.56 96 LEU A C 1
ATOM 707 O O . LEU A 1 96 ? -9.232 -4.496 8.058 1.00 82.56 96 LEU A O 1
ATOM 711 N N . THR A 1 97 ? -9.890 -4.380 5.918 1.00 81.88 97 THR A N 1
ATOM 712 C CA . THR A 1 97 ? -10.127 -2.926 5.855 1.00 81.88 97 THR A CA 1
ATOM 713 C C . THR A 1 97 ? -11.309 -2.466 6.723 1.00 81.88 97 THR A C 1
ATOM 715 O O . THR A 1 97 ? -11.303 -1.339 7.235 1.00 81.88 97 THR A O 1
ATOM 718 N N . GLU A 1 98 ? -12.281 -3.349 6.975 1.00 86.75 98 GLU A N 1
ATOM 719 C CA . GLU A 1 98 ? -13.430 -3.133 7.867 1.00 86.75 98 GLU A CA 1
ATOM 720 C C . GLU A 1 98 ? -13.069 -3.295 9.353 1.00 86.75 98 GLU A C 1
ATOM 722 O O . GLU A 1 98 ? -13.900 -3.044 10.229 1.00 86.75 98 GLU A O 1
ATOM 727 N N . PHE A 1 99 ? -11.835 -3.695 9.669 1.00 89.12 99 PHE A N 1
ATOM 728 C CA . PHE A 1 99 ? -11.346 -3.867 11.034 1.00 89.12 99 PHE A CA 1
ATOM 729 C C . PHE A 1 99 ? -10.387 -2.737 11.414 1.00 89.12 99 PHE A C 1
ATOM 731 O O . PHE A 1 99 ? -9.480 -2.362 10.664 1.00 89.12 99 PHE A O 1
ATOM 738 N N . VAL A 1 100 ? -10.580 -2.193 12.618 1.00 87.00 100 VAL A N 1
ATOM 739 C CA . VAL A 1 100 ? -9.752 -1.108 13.165 1.00 87.00 100 VAL A CA 1
ATOM 740 C C . VAL A 1 100 ? -8.309 -1.587 13.346 1.00 87.00 100 VAL A C 1
ATOM 742 O O . VAL A 1 100 ? -8.076 -2.684 13.863 1.00 87.00 100 VAL A O 1
ATOM 745 N N . SER A 1 101 ? -7.342 -0.764 12.937 1.00 82.00 101 SER A N 1
ATOM 746 C CA . SER A 1 101 ? -5.917 -1.026 13.137 1.00 82.00 101 SER A CA 1
ATOM 747 C C . SER A 1 101 ? -5.531 -0.876 14.608 1.00 82.00 101 SER A C 1
ATOM 749 O O . SER A 1 101 ? -5.875 0.094 15.280 1.00 82.00 101 SER A O 1
ATOM 751 N N . LYS A 1 102 ? -4.810 -1.868 15.131 1.00 81.88 102 LYS A N 1
ATOM 752 C CA . LYS A 1 102 ? -4.291 -1.889 16.499 1.00 81.88 102 LYS A CA 1
ATOM 753 C C . LYS A 1 102 ? -2.785 -2.089 16.452 1.00 81.88 102 LYS A C 1
ATOM 755 O O . LYS A 1 102 ? -2.317 -3.219 16.393 1.00 81.88 102 LYS A O 1
ATOM 760 N N . LYS A 1 103 ? -2.036 -0.985 16.546 1.00 71.38 103 LYS A N 1
ATOM 761 C CA . LYS A 1 103 ? -0.561 -0.980 16.496 1.00 71.38 103 LYS A CA 1
ATOM 762 C C . LYS A 1 103 ? 0.096 -1.884 17.550 1.00 71.38 103 LYS A C 1
ATOM 764 O O . LYS A 1 103 ? 1.177 -2.394 17.318 1.00 71.38 103 LYS A O 1
ATOM 769 N N . ARG A 1 104 ? -0.565 -2.084 18.696 1.00 75.00 104 ARG A N 1
ATOM 770 C CA . ARG A 1 104 ? -0.059 -2.877 19.833 1.00 75.00 104 ARG A CA 1
ATOM 771 C C . ARG A 1 104 ? -0.584 -4.323 19.881 1.00 75.00 104 ARG A C 1
ATOM 773 O O . ARG A 1 104 ? -0.360 -5.012 20.865 1.00 75.00 104 ARG A O 1
ATOM 780 N N . GLY A 1 105 ? -1.361 -4.772 18.891 1.00 67.00 105 GLY A N 1
ATOM 781 C CA . GLY A 1 105 ? -1.982 -6.102 18.914 1.00 67.00 105 GLY A CA 1
ATOM 782 C C . GLY A 1 105 ? -1.153 -7.165 18.191 1.00 67.00 105 GLY A C 1
ATOM 783 O O . GLY A 1 105 ? -0.590 -6.871 17.143 1.00 67.00 105 GLY A O 1
ATOM 784 N N . LYS A 1 106 ? -1.190 -8.420 18.671 1.00 65.62 106 LYS A N 1
ATOM 785 C CA . LYS A 1 106 ? -0.524 -9.596 18.055 1.00 65.62 106 LYS A CA 1
ATOM 786 C C . LYS A 1 106 ? -0.785 -9.748 16.548 1.00 65.62 106 LYS A C 1
ATOM 788 O O . LYS A 1 106 ? 0.059 -10.251 15.826 1.00 65.62 106 LYS A O 1
ATOM 793 N N . THR A 1 107 ? -1.957 -9.318 16.074 1.00 67.81 107 THR A N 1
ATOM 794 C CA . THR A 1 107 ? -2.356 -9.396 14.653 1.00 67.81 107 THR A CA 1
ATOM 795 C C . THR A 1 107 ? -2.473 -8.027 13.975 1.00 67.81 107 THR A C 1
ATOM 797 O O . THR A 1 107 ? -2.985 -7.933 12.864 1.00 67.81 107 THR A O 1
ATOM 800 N N . GLY A 1 108 ? -2.088 -6.936 14.646 1.00 78.19 108 GLY A N 1
ATOM 801 C CA . GLY A 1 108 ? -2.172 -5.575 14.097 1.00 78.19 108 GLY A CA 1
ATOM 802 C C . GLY A 1 108 ? -3.594 -5.039 13.849 1.00 78.19 108 GLY A C 1
ATOM 803 O O . GLY A 1 108 ? -3.760 -3.880 13.459 1.00 78.19 108 GLY A O 1
ATOM 804 N N . ARG A 1 109 ? -4.643 -5.846 14.066 1.00 84.00 109 ARG A N 1
ATOM 805 C CA . ARG A 1 109 ? -6.054 -5.538 13.772 1.00 84.00 109 ARG A CA 1
ATOM 806 C C . ARG A 1 109 ? -6.973 -5.964 14.919 1.00 84.00 109 ARG A C 1
ATOM 808 O O . ARG A 1 109 ? -6.646 -6.834 15.722 1.00 84.00 109 ARG A O 1
ATOM 815 N N . SER A 1 110 ? -8.130 -5.317 15.018 1.00 86.75 110 SER A N 1
ATOM 816 C CA . SER A 1 110 ? -9.194 -5.687 15.958 1.00 86.75 110 SER A CA 1
ATOM 817 C C . SER A 1 110 ? -9.865 -7.011 15.565 1.00 86.75 110 SER A C 1
ATOM 819 O O . SER A 1 110 ? -9.940 -7.337 14.386 1.00 86.75 110 SER A O 1
ATOM 821 N N . SER A 1 111 ? -10.410 -7.743 16.541 1.00 88.81 111 SER A N 1
ATOM 822 C CA . SER A 1 111 ? -11.302 -8.896 16.315 1.00 88.81 111 SER A CA 1
ATOM 823 C C . SER A 1 111 ? -12.740 -8.485 15.965 1.00 88.81 111 SER A C 1
ATOM 825 O O . SER A 1 111 ? -13.528 -9.279 15.454 1.00 88.81 111 SER A O 1
ATOM 827 N N . MET A 1 112 ? -13.087 -7.223 16.227 1.00 91.56 112 MET A N 1
ATOM 828 C CA . MET A 1 112 ? -14.396 -6.640 15.944 1.00 91.56 112 MET A CA 1
ATOM 829 C C . MET A 1 112 ? -14.316 -5.700 14.742 1.00 91.56 112 MET A C 1
ATOM 831 O O . MET A 1 112 ? -13.384 -4.894 14.648 1.00 91.56 112 MET A O 1
ATOM 835 N N . CYS A 1 113 ? -15.323 -5.752 13.868 1.00 93.25 113 CYS A N 1
ATOM 836 C CA . CYS A 1 113 ? -15.454 -4.806 12.766 1.00 93.25 113 CYS A CA 1
ATOM 837 C C . CYS A 1 113 ? -15.722 -3.382 13.287 1.00 93.25 113 CYS A C 1
ATOM 839 O O . CYS A 1 113 ? -16.122 -3.174 14.443 1.00 93.25 113 CYS A O 1
ATOM 841 N N . LYS A 1 114 ? -15.508 -2.385 12.426 1.00 92.88 114 LYS A N 1
ATOM 842 C CA . LYS A 1 114 ? -15.750 -0.964 12.711 1.00 92.88 114 LYS A CA 1
ATOM 843 C C . LYS A 1 114 ? -17.181 -0.714 13.183 1.00 92.88 114 LYS A C 1
ATOM 845 O O . LYS A 1 114 ? -17.363 -0.052 14.197 1.00 92.88 114 LYS A O 1
ATOM 850 N N . THR A 1 115 ? -18.183 -1.313 12.538 1.00 93.62 115 THR A N 1
ATOM 851 C CA . THR A 1 115 ? -19.599 -1.151 12.914 1.00 93.62 115 THR A CA 1
ATOM 852 C C . THR A 1 115 ? -19.862 -1.580 14.358 1.00 93.62 115 THR A C 1
ATOM 854 O O . THR A 1 115 ? -20.404 -0.808 15.148 1.00 93.62 115 THR A O 1
ATOM 857 N N . CYS A 1 116 ? -19.417 -2.781 14.742 1.00 94.69 116 CYS A N 1
ATOM 858 C CA . CYS A 1 116 ? -19.583 -3.280 16.108 1.00 94.69 116 CYS A CA 1
ATOM 859 C C . CYS A 1 116 ? -18.760 -2.476 17.120 1.00 94.69 116 CYS A C 1
ATOM 861 O O . CYS A 1 116 ? -19.193 -2.273 18.254 1.00 94.69 116 CYS A O 1
ATOM 863 N N . THR A 1 117 ? -17.580 -2.003 16.717 1.00 93.38 117 THR A N 1
ATOM 864 C CA . THR A 1 117 ? -16.739 -1.145 17.558 1.00 93.38 117 THR A CA 1
ATOM 865 C C . THR A 1 117 ? -17.433 0.190 17.835 1.00 93.38 117 THR A C 1
ATOM 867 O O . THR A 1 117 ? -17.514 0.601 18.991 1.00 93.38 117 THR A O 1
ATOM 870 N N . ASN A 1 118 ? -18.013 0.820 16.813 1.00 93.19 118 ASN A N 1
ATOM 871 C CA . ASN A 1 118 ? -18.742 2.081 16.936 1.00 93.19 118 ASN A CA 1
ATOM 872 C C . ASN A 1 118 ? -19.992 1.927 17.807 1.00 93.19 118 ASN A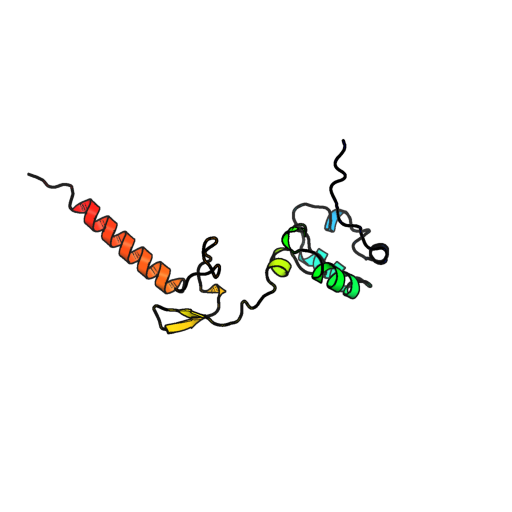 C 1
ATOM 874 O O . ASN A 1 118 ? -20.227 2.750 18.689 1.00 93.19 118 ASN A O 1
ATOM 878 N N . ALA A 1 119 ? -20.7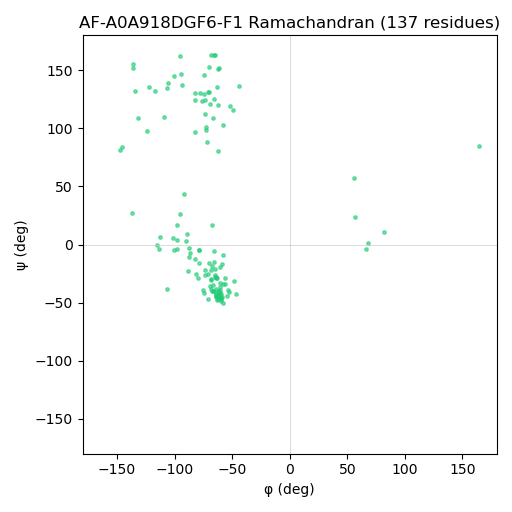61 0.850 17.620 1.00 92.75 119 ALA A N 1
ATOM 879 C CA . ALA A 1 119 ? -21.923 0.556 18.459 1.00 92.75 119 ALA A CA 1
ATOM 880 C C . ALA A 1 119 ? -21.530 0.411 19.940 1.00 92.75 119 ALA A C 1
ATOM 882 O O . ALA A 1 119 ? -22.146 1.022 20.813 1.00 92.75 119 ALA A O 1
ATOM 883 N N . ARG A 1 120 ? -20.444 -0.324 20.222 1.00 92.31 120 ARG A N 1
ATOM 884 C CA . ARG A 1 120 ? -19.905 -0.471 21.581 1.00 92.31 120 ARG A CA 1
ATOM 885 C C . ARG A 1 120 ? -19.477 0.871 22.177 1.00 92.31 120 ARG A C 1
ATOM 887 O O . ARG A 1 120 ? -19.771 1.138 23.338 1.00 92.31 120 ARG A O 1
ATOM 894 N N . GLN A 1 121 ? -18.774 1.701 21.407 1.00 91.25 121 GLN A N 1
ATOM 895 C CA . GLN A 1 121 ? -18.329 3.016 21.873 1.00 91.25 121 GLN A CA 1
ATOM 896 C C . GLN A 1 121 ? -19.511 3.943 22.171 1.00 91.25 121 GLN A C 1
ATOM 898 O O . GLN A 1 121 ? -19.515 4.588 23.215 1.00 91.25 121 GLN A O 1
ATOM 903 N N . ARG A 1 122 ? -20.541 3.955 21.313 1.00 91.56 122 ARG A N 1
ATOM 904 C CA . ARG A 1 122 ? -21.777 4.720 21.541 1.00 91.56 122 ARG A CA 1
ATOM 905 C C . ARG A 1 122 ? -22.474 4.291 22.831 1.00 91.56 122 ARG A C 1
ATOM 907 O O . ARG A 1 122 ? -22.805 5.148 23.641 1.00 91.56 122 ARG A O 1
ATOM 914 N N . ALA A 1 123 ? -22.628 2.987 23.064 1.00 90.31 123 ALA A N 1
ATOM 915 C CA . ALA A 1 123 ? -23.228 2.478 24.298 1.00 90.31 123 ALA A CA 1
ATOM 916 C C . ALA A 1 123 ? -22.429 2.892 25.549 1.00 90.31 123 ALA A C 1
ATOM 918 O O . ALA A 1 123 ? -23.000 3.368 26.527 1.00 90.31 123 ALA A O 1
ATOM 919 N N . ALA A 1 124 ? -21.097 2.778 25.501 1.00 88.88 124 ALA A N 1
ATOM 920 C CA . ALA A 1 124 ? -20.230 3.198 26.601 1.00 88.88 124 ALA A CA 1
ATOM 921 C C . ALA A 1 124 ? -20.289 4.714 26.856 1.00 88.88 124 ALA A C 1
ATOM 923 O O . ALA A 1 124 ? -20.262 5.141 28.008 1.00 88.88 124 ALA A O 1
ATOM 924 N N . TYR A 1 125 ? -20.376 5.522 25.797 1.00 90.38 125 TYR A N 1
ATOM 925 C CA . TYR A 1 125 ? -20.529 6.971 25.903 1.00 90.38 125 TYR A CA 1
ATOM 926 C C . TYR A 1 125 ? -21.845 7.349 26.594 1.00 90.38 125 TYR A C 1
ATOM 928 O O . TYR A 1 125 ? -21.823 8.117 27.554 1.00 90.38 125 TYR A O 1
ATOM 936 N N . GLN A 1 126 ? -22.968 6.745 26.189 1.00 88.00 126 GLN A N 1
ATOM 937 C CA . GLN A 1 126 ? -24.263 6.999 26.830 1.00 88.00 126 GLN A CA 1
ATOM 938 C C . GLN A 1 126 ? -24.268 6.573 28.303 1.00 88.00 126 GLN A C 1
ATOM 940 O O . GLN A 1 126 ? -24.686 7.344 29.158 1.00 88.00 126 GLN A O 1
ATOM 945 N N . ALA A 1 127 ? -23.707 5.403 28.626 1.00 85.31 127 ALA A N 1
ATOM 946 C CA . ALA A 1 127 ? -23.604 4.932 30.009 1.00 85.31 127 ALA A CA 1
ATOM 947 C C . ALA A 1 127 ? -22.714 5.823 30.899 1.00 85.31 127 ALA A C 1
ATOM 949 O O . ALA A 1 127 ? -22.896 5.872 32.113 1.00 85.31 127 ALA A O 1
ATOM 950 N N . ARG A 1 128 ? -21.726 6.521 30.324 1.00 88.00 128 ARG A N 1
ATOM 951 C CA . ARG A 1 128 ? -20.939 7.529 31.054 1.00 88.00 128 ARG A CA 1
ATOM 952 C C . ARG A 1 128 ? -21.741 8.810 31.271 1.00 88.00 128 ARG A C 1
ATOM 954 O O . ARG A 1 128 ? -21.693 9.353 32.369 1.00 88.00 128 ARG A O 1
ATOM 961 N N . LYS A 1 129 ? -22.492 9.252 30.257 1.00 81.50 129 LYS A N 1
ATOM 962 C CA . LYS A 1 129 ? -23.342 10.449 30.323 1.00 81.50 129 LYS A CA 1
ATOM 963 C C . LYS A 1 129 ? -24.448 10.318 31.373 1.00 81.50 129 LYS A C 1
ATOM 965 O O . LYS A 1 129 ? -24.710 11.276 32.090 1.00 81.50 129 LYS A O 1
ATOM 970 N N . THR A 1 130 ? -25.064 9.142 31.498 1.00 76.69 130 THR A N 1
ATOM 971 C CA . THR A 1 130 ? -26.098 8.895 32.517 1.00 76.69 130 THR A CA 1
ATOM 972 C C . THR A 1 130 ? -25.516 8.882 33.930 1.00 76.69 130 THR A C 1
ATOM 974 O O . THR A 1 130 ? -26.101 9.457 34.839 1.00 76.69 130 THR A O 1
ATOM 977 N N . LYS A 1 131 ? -24.317 8.316 34.121 1.00 66.56 131 LYS A N 1
ATOM 978 C CA . LYS A 1 131 ? -23.631 8.305 35.425 1.00 66.56 131 LYS A CA 1
ATOM 979 C C . LYS A 1 131 ? -23.164 9.684 35.890 1.00 66.56 131 LYS A C 1
ATOM 981 O O . LYS A 1 131 ? -23.111 9.924 37.092 1.00 66.56 131 LYS A O 1
ATOM 986 N N . SER A 1 132 ? -22.819 10.589 34.973 1.00 59.75 132 SER A N 1
ATOM 987 C CA . SER A 1 132 ? -22.471 11.967 35.343 1.00 59.75 132 SER A CA 1
ATOM 988 C C . SER A 1 132 ? -23.689 12.797 35.749 1.00 59.75 132 SER A C 1
ATOM 990 O O . SER A 1 132 ? -23.524 13.773 36.466 1.00 59.75 132 SER A O 1
ATOM 992 N N . THR A 1 133 ? -24.902 12.420 35.325 1.00 57.69 133 THR A N 1
ATOM 993 C CA . THR A 1 133 ? -26.136 13.132 35.701 1.00 57.69 133 THR A CA 1
ATOM 994 C C . THR A 1 133 ? -26.654 12.730 37.083 1.00 57.69 133 THR A C 1
ATOM 996 O O . THR A 1 133 ? -27.307 13.530 37.735 1.00 57.69 133 THR A O 1
ATOM 999 N N . THR A 1 134 ? -26.334 11.528 37.574 1.00 56.69 134 THR A N 1
ATOM 1000 C CA . THR A 1 134 ? -26.812 11.039 38.885 1.00 56.69 134 THR A CA 1
ATOM 1001 C C . THR A 1 134 ? -25.935 11.458 40.072 1.00 56.69 134 THR A C 1
ATOM 1003 O O . THR A 1 134 ? -26.311 11.225 41.214 1.00 56.69 134 THR A O 1
ATOM 1006 N N . LYS A 1 135 ? -24.763 12.072 39.847 1.00 58.19 135 LYS A N 1
ATOM 1007 C CA . LYS A 1 135 ? -23.801 12.428 40.913 1.00 58.19 135 LYS A CA 1
ATOM 1008 C C . LYS A 1 135 ? -23.944 13.878 41.423 1.00 58.19 135 LYS A C 1
ATOM 1010 O O . LYS A 1 135 ? -22.961 14.452 41.880 1.00 58.19 135 LYS A O 1
ATOM 1015 N N . GLY A 1 136 ? -25.138 14.470 41.306 1.00 53.44 136 GLY A N 1
ATOM 1016 C CA . GLY A 1 136 ? -25.415 15.881 41.618 1.00 53.44 136 GLY A CA 1
ATOM 1017 C C . GLY A 1 136 ? -26.717 16.136 42.387 1.00 53.44 136 GLY A C 1
ATOM 1018 O O . GLY A 1 136 ? -27.306 17.200 42.235 1.00 53.44 136 GLY A O 1
ATOM 1019 N N . THR A 1 137 ? -27.204 15.178 43.181 1.00 53.19 137 THR A N 1
ATOM 1020 C CA . THR A 1 137 ? -28.344 15.400 44.090 1.00 53.19 137 THR A CA 1
ATOM 1021 C C . THR A 1 137 ? -28.150 14.574 45.359 1.00 53.19 137 THR A C 1
ATOM 1023 O O . THR A 1 137 ? -28.634 13.454 45.475 1.00 53.19 137 THR A O 1
ATOM 1026 N N . THR A 1 138 ? -27.386 15.125 46.296 1.00 56.03 138 THR A N 1
ATOM 1027 C CA . THR A 1 138 ? -27.472 14.781 47.720 1.00 56.03 138 THR A CA 1
ATOM 1028 C C . THR A 1 138 ? -28.086 16.002 48.384 1.00 56.03 138 THR A C 1
ATOM 1030 O O . THR A 1 138 ? -27.476 17.071 48.349 1.00 56.03 138 THR A O 1
ATOM 1033 N N . ALA A 1 139 ? -29.330 15.836 48.834 1.00 45.31 139 ALA A N 1
ATOM 1034 C CA . ALA A 1 139 ? -30.057 16.769 49.686 1.00 45.31 139 ALA A CA 1
ATOM 1035 C C . ALA A 1 139 ? -29.557 16.668 51.131 1.00 45.31 139 ALA A C 1
ATOM 1037 O O . ALA A 1 139 ? -29.043 15.579 51.485 1.00 45.31 139 ALA A O 1
#

Secondary structure (DSSP, 8-state):
-----------GGGGG-TTSS-HHHHSSSS-S-HHHHHHHHHH-TTHHHHHHHHHHS-TTS--SS-BTTB-HHHHTT-S-S-SPEEPTTT--EE-GGGEEE-TTSTTSEEEEEHHHHHHHHHHHHHHHHHHHHSSS---

Nearest PDB structures (foldseek):
  8dy7-assembly1_H  TM=6.413E-01  e=3.927E-02  Streptomyces venezuelae
  2a20-assembly1_A  TM=6.417E-01  e=9.655E+00  Rattus norvegicus
  1zbd-assembly1_B  TM=3.139E-01  e=4.077E+00  Rattus norvegicus
  2zet-assembly2_D  TM=3.755E-01  e=9.035E+00  Mus musculus

Foldseek 3Di:
DDDPDCPDDDDPCCVQWQCPVVCVQFVDLARPCLPVLLVSLVPTPCLVVQVVVLVPDDLVPDGQGQTSSDGSVVSVVPDDQAQFAQQPPPRDGHGQVQWDADCPDPVRTDSHGPVVVVVVVVVVVVVVVVVVVVPPDDD

Solvent-accessible surface area (backbone atoms only — not comparable to full-atom values): 8616 Å² total; per-residue (Å²): 143,77,87,78,73,81,72,71,82,79,58,82,70,52,77,64,30,65,64,67,84,40,48,84,76,70,70,49,92,58,59,90,50,61,66,61,50,33,52,51,39,72,70,23,85,41,35,69,60,42,40,56,55,58,68,74,49,63,75,88,75,58,61,68,37,71,55,69,56,35,41,42,70,54,63,72,58,72,74,79,64,72,61,57,43,59,16,82,81,76,70,48,68,37,48,48,85,50,25,47,78,28,94,90,41,100,77,42,45,47,63,42,33,46,69,62,48,51,52,51,50,52,53,54,50,52,58,50,56,56,56,65,66,67,75,76,78,84,131

Organism: NCBI:txid2045107

Mean predicted aligned error: 15.22 Å

Sequence (139 aa):
MTLLVAIGTVPAWHRDAACGDLGKLFARKAPNDVEAQRKVCAACPVRGRCRADAATKRKDQLPDLVVAGLTRAEHLGGGLVDAPRECTKCGKKKPLTEFVSKKRGKTGRSSMCKTCTNARQRAAYQARKTKSTTKGTTA